Protein AF-A0A7X7G348-F1 (afdb_monomer)

Radius of gyration: 16.99 Å; Cα contacts (8 Å, |Δi|>4): 116; chains: 1; bounding box: 45×20×48 Å

Nearest PDB structures (foldseek):
  3lg7-assembly1_C  TM=4.540E-01  e=5.189E-01  synthetic construct
  5a7d-assembly2_Q  TM=3.122E-01  e=4.789E+00  Drosophila melanogaster
  6dg6-assembly5_E  TM=2.220E-01  e=2.361E+00  synthetic construct

Secondary structure (DSSP, 8-state):
---------GGGSS-TT--HHHHTTHHHHHHHHHHHHHHHHHHHHHHHHGGGS-HHHHHHHHHHHHHHHHTHHHHHHHHHHHHHHHHHSTTSHHHHHHHHIIIIIS-HHHHHSHHHHHHHHHHHHT-

pLDDT: mean 92.07, std 10.93, range [46.88, 98.62]

Solvent-accessible surface area (backbone atoms only — not comparable to full-atom values): 7019 Å² total; per-residue (Å²): 132,85,82,73,76,76,86,73,62,79,87,60,32,52,63,94,86,59,61,60,87,58,57,70,47,44,66,63,35,50,57,51,35,53,54,43,23,50,50,49,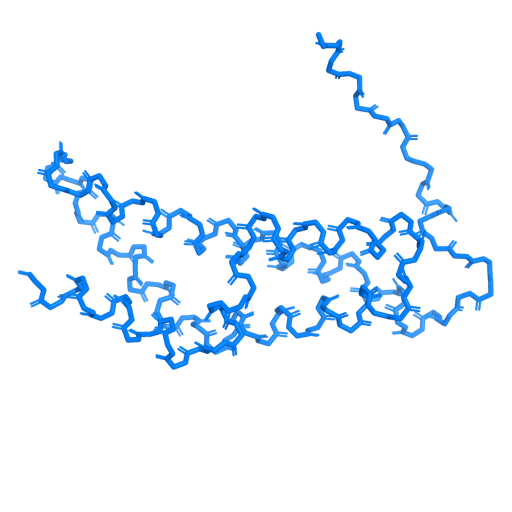46,51,33,61,56,43,60,77,49,42,89,79,46,54,75,74,51,42,55,53,46,53,51,45,37,50,53,45,44,77,37,24,67,60,42,22,52,40,48,53,54,34,47,52,50,16,69,75,32,60,84,27,61,49,13,41,53,41,44,47,46,35,62,79,59,29,46,38,77,47,37,63,38,31,68,59,39,38,51,55,49,46,55,62,76,74,108

Structure (mmCIF, N/CA/C/O backbone):
data_AF-A0A7X7G348-F1
#
_entry.id   AF-A0A7X7G348-F1
#
loop_
_atom_site.group_PDB
_atom_site.id
_atom_site.type_symbol
_atom_site.label_atom_id
_atom_site.label_alt_id
_atom_site.label_comp_id
_atom_site.label_asym_id
_atom_site.label_entity_id
_atom_site.label_seq_id
_atom_site.pdbx_PDB_ins_code
_atom_site.Cartn_x
_atom_site.Cartn_y
_atom_site.Cartn_z
_atom_site.occupancy
_atom_site.B_iso_or_equiv
_atom_site.auth_seq_id
_atom_site.auth_comp_id
_atom_site.auth_asym_id
_atom_site.auth_atom_id
_atom_site.pdbx_PDB_model_num
ATOM 1 N N . ASP A 1 1 ? 23.953 -10.702 12.959 1.00 46.88 1 ASP A N 1
ATOM 2 C CA . ASP A 1 1 ? 23.541 -10.106 11.682 1.00 46.88 1 ASP A CA 1
ATOM 3 C C . ASP A 1 1 ? 24.140 -8.709 11.624 1.00 46.88 1 ASP A C 1
ATOM 5 O O . ASP A 1 1 ? 23.869 -7.919 12.518 1.00 46.88 1 ASP A O 1
ATOM 9 N N . ASN A 1 2 ? 25.080 -8.448 10.715 1.00 51.00 2 ASN A N 1
ATOM 10 C CA . ASN A 1 2 ? 25.947 -7.259 10.793 1.00 51.00 2 ASN A CA 1
ATOM 11 C C . ASN A 1 2 ? 25.316 -5.989 10.203 1.00 51.00 2 ASN A C 1
ATOM 13 O O . ASN A 1 2 ? 26.051 -5.045 9.930 1.00 51.00 2 ASN A O 1
ATOM 17 N N . TRP A 1 3 ? 23.991 -5.962 9.987 1.00 50.06 3 TRP A N 1
ATOM 18 C CA . TRP A 1 3 ? 23.237 -4.805 9.472 1.00 50.06 3 TRP A CA 1
ATOM 19 C C . TRP A 1 3 ? 23.935 -4.071 8.313 1.00 50.06 3 TRP A C 1
ATOM 21 O O . TRP A 1 3 ? 23.797 -2.860 8.150 1.00 50.06 3 TRP A O 1
ATOM 31 N N . GLN A 1 4 ? 24.713 -4.792 7.498 1.00 50.59 4 GLN A N 1
ATOM 32 C CA . GLN A 1 4 ? 25.371 -4.201 6.347 1.00 50.59 4 GLN A CA 1
ATOM 33 C C . GLN A 1 4 ? 24.317 -4.046 5.266 1.00 50.59 4 GLN A C 1
ATOM 35 O O . GLN A 1 4 ? 23.966 -4.999 4.569 1.00 50.59 4 GLN A O 1
ATOM 40 N N . GLN A 1 5 ? 23.799 -2.828 5.150 1.00 56.78 5 GLN A N 1
ATOM 41 C CA . GLN A 1 5 ? 23.000 -2.426 4.009 1.00 56.78 5 GLN A CA 1
ATOM 42 C C . GLN A 1 5 ? 23.863 -2.657 2.762 1.00 56.78 5 GLN A C 1
ATOM 44 O O . GLN A 1 5 ? 24.895 -2.007 2.585 1.00 56.78 5 GLN A O 1
ATOM 49 N N . LYS A 1 6 ? 23.508 -3.654 1.941 1.00 59.66 6 LYS A N 1
ATOM 50 C CA . LYS A 1 6 ? 24.242 -3.946 0.705 1.00 59.66 6 LYS A CA 1
ATOM 51 C C . LYS A 1 6 ? 24.284 -2.666 -0.125 1.00 59.66 6 LYS A C 1
ATOM 53 O O . LYS A 1 6 ? 23.237 -2.089 -0.405 1.00 59.66 6 LYS A O 1
ATOM 58 N N . HIS A 1 7 ? 25.481 -2.221 -0.497 1.00 60.50 7 HIS A N 1
ATOM 59 C CA . HIS A 1 7 ? 25.635 -1.074 -1.380 1.00 60.50 7 HIS A CA 1
ATOM 60 C C . HIS A 1 7 ? 25.047 -1.441 -2.748 1.00 60.50 7 HIS A C 1
ATOM 62 O O . HIS A 1 7 ? 25.585 -2.300 -3.448 1.00 60.50 7 HIS A O 1
ATOM 68 N N . ILE A 1 8 ? 23.899 -0.853 -3.083 1.00 65.31 8 ILE A N 1
ATOM 69 C CA . ILE A 1 8 ? 23.250 -1.022 -4.383 1.00 65.31 8 ILE A CA 1
ATOM 70 C C . ILE A 1 8 ? 23.835 0.037 -5.309 1.00 65.31 8 ILE A C 1
ATOM 72 O O . ILE A 1 8 ? 23.750 1.223 -5.005 1.00 65.31 8 ILE A O 1
ATOM 76 N N . ASP A 1 9 ? 24.408 -0.394 -6.431 1.00 72.94 9 ASP A N 1
ATOM 77 C CA . ASP A 1 9 ? 24.761 0.495 -7.537 1.00 72.94 9 ASP A CA 1
ATOM 78 C C . ASP A 1 9 ? 23.464 0.950 -8.234 1.00 72.94 9 ASP A C 1
ATOM 80 O O . ASP A 1 9 ? 22.791 0.115 -8.855 1.00 72.94 9 ASP A O 1
ATOM 84 N N . PRO A 1 10 ? 23.077 2.239 -8.146 1.00 68.88 10 PRO A N 1
ATOM 85 C CA . PRO A 1 10 ? 21.824 2.717 -8.722 1.00 68.88 10 PRO A CA 1
ATOM 86 C C . PRO A 1 10 ? 21.752 2.544 -10.243 1.00 68.88 10 PRO A C 1
ATOM 88 O O . PRO A 1 10 ? 20.658 2.404 -10.788 1.00 68.88 10 PRO A O 1
ATOM 91 N N . ALA A 1 11 ? 22.899 2.496 -10.931 1.00 71.38 11 ALA A N 1
ATOM 92 C CA . ALA A 1 11 ? 22.961 2.296 -12.377 1.00 71.38 11 ALA A CA 1
ATOM 93 C C . ALA A 1 11 ? 22.657 0.847 -12.801 1.00 71.38 11 ALA A C 1
ATOM 95 O O . ALA A 1 11 ? 22.441 0.591 -13.982 1.00 71.38 11 ALA A O 1
ATOM 96 N N . LYS A 1 12 ? 22.621 -0.101 -11.853 1.00 81.56 12 LYS A N 1
ATOM 97 C CA . LYS A 1 12 ? 22.419 -1.542 -12.102 1.00 81.56 12 LYS A CA 1
ATOM 98 C C . LYS A 1 12 ? 21.122 -2.089 -11.504 1.00 81.56 12 LYS A C 1
ATOM 100 O O . LYS A 1 12 ? 20.968 -3.300 -11.345 1.00 81.56 12 LYS A O 1
ATOM 105 N N . ILE A 1 13 ? 20.177 -1.211 -11.160 1.00 87.88 13 ILE A N 1
ATOM 106 C CA . ILE A 1 13 ? 18.853 -1.603 -10.646 1.00 87.88 13 ILE A CA 1
ATOM 107 C C . ILE A 1 13 ? 18.031 -2.334 -11.721 1.00 87.88 13 ILE A C 1
ATOM 109 O O . ILE A 1 13 ? 17.196 -3.180 -11.390 1.00 87.88 13 ILE A O 1
ATOM 113 N N . PHE A 1 14 ? 18.302 -2.050 -12.995 1.00 89.81 14 PHE A N 1
ATOM 114 C CA . PHE A 1 14 ? 17.650 -2.619 -14.171 1.00 89.81 14 PHE A CA 1
ATOM 115 C C . PHE A 1 14 ? 18.692 -3.061 -15.213 1.00 89.81 14 PHE A C 1
ATOM 117 O O . PHE A 1 14 ? 19.832 -2.595 -15.161 1.00 89.81 14 PHE A O 1
ATOM 124 N N . PRO A 1 15 ? 18.340 -3.981 -16.132 1.00 89.56 15 PRO A N 1
ATOM 125 C CA . PRO A 1 15 ? 19.242 -4.413 -17.201 1.00 89.56 15 PRO A CA 1
ATOM 126 C C . PRO A 1 15 ? 19.527 -3.284 -18.208 1.00 89.56 15 PRO A C 1
ATOM 128 O O . PRO A 1 15 ? 18.733 -2.359 -18.359 1.00 89.56 15 PRO A O 1
ATOM 131 N N . GLU A 1 16 ? 20.645 -3.373 -18.937 1.00 88.50 16 GLU A N 1
ATOM 132 C CA . GLU A 1 16 ? 21.084 -2.326 -19.880 1.00 88.50 16 GLU A CA 1
ATOM 133 C C . GLU A 1 16 ? 20.087 -2.076 -21.026 1.00 88.50 16 GLU A C 1
ATOM 135 O O . GLU A 1 16 ? 19.949 -0.948 -21.491 1.00 88.50 16 GLU A O 1
ATOM 140 N N . ASN A 1 17 ? 19.352 -3.107 -21.452 1.00 88.25 17 ASN A N 1
ATOM 141 C CA . ASN A 1 17 ? 18.332 -3.039 -22.502 1.00 88.25 17 ASN A CA 1
ATOM 142 C C . ASN A 1 17 ? 16.921 -2.716 -21.971 1.00 88.25 17 ASN A C 1
ATOM 144 O O . ASN A 1 17 ? 15.929 -3.066 -22.612 1.00 88.25 17 ASN A O 1
ATOM 148 N N . GLN A 1 18 ? 16.827 -2.101 -20.791 1.00 89.50 18 GLN A N 1
ATOM 149 C CA . GLN A 1 18 ? 15.562 -1.679 -20.194 1.00 89.50 18 GLN A CA 1
ATOM 150 C C . GLN A 1 18 ? 14.748 -0.752 -21.110 1.00 89.50 18 GLN A C 1
ATOM 152 O O . GLN A 1 18 ? 15.270 0.141 -21.777 1.00 89.50 18 GLN A O 1
ATOM 157 N N . ASP A 1 19 ? 13.433 -0.911 -21.052 1.00 90.88 19 ASP A N 1
ATOM 158 C CA . ASP A 1 19 ? 12.474 0.091 -21.489 1.00 90.88 19 ASP A CA 1
ATOM 159 C C . ASP A 1 19 ? 12.417 1.241 -20.471 1.00 90.88 19 ASP A C 1
ATOM 161 O O . ASP A 1 19 ? 11.835 1.125 -19.386 1.00 90.88 19 ASP A O 1
ATOM 165 N N . ILE A 1 20 ? 13.010 2.371 -20.859 1.00 89.38 20 ILE A N 1
ATOM 166 C CA . ILE A 1 20 ? 13.081 3.605 -20.070 1.00 89.38 20 ILE A CA 1
ATOM 167 C C . ILE A 1 20 ? 11.693 4.171 -19.747 1.00 89.38 20 ILE A C 1
ATOM 169 O O . ILE A 1 20 ? 11.532 4.823 -18.715 1.00 89.38 20 ILE A O 1
ATOM 173 N N . SER A 1 21 ? 10.676 3.908 -20.576 1.00 88.31 21 SER A N 1
ATOM 174 C CA . SER A 1 21 ? 9.307 4.351 -20.290 1.00 88.31 21 SER A CA 1
ATOM 175 C C . SER A 1 21 ? 8.718 3.665 -19.052 1.00 88.31 21 SER A C 1
ATOM 177 O O . SER A 1 21 ? 7.870 4.246 -18.378 1.00 88.31 21 SER A O 1
ATOM 179 N N . VAL A 1 22 ? 9.218 2.472 -18.710 1.00 87.25 22 VAL A N 1
ATOM 180 C CA . VAL A 1 22 ? 8.841 1.731 -17.501 1.00 87.25 22 VAL A CA 1
ATOM 181 C C . VAL A 1 22 ? 9.786 2.054 -16.347 1.00 87.25 22 VAL A C 1
ATOM 183 O O . VAL A 1 22 ? 9.339 2.269 -15.223 1.00 87.25 22 VAL A O 1
ATOM 186 N N . THR A 1 23 ? 11.098 2.104 -16.583 1.00 88.62 23 THR A N 1
ATOM 187 C CA . THR A 1 23 ? 12.068 2.214 -15.481 1.00 88.62 23 THR A CA 1
ATOM 188 C C . THR A 1 23 ? 12.254 3.631 -14.949 1.00 88.62 23 THR A C 1
ATOM 190 O O . THR A 1 23 ? 12.554 3.781 -13.765 1.00 88.62 23 THR A O 1
ATOM 193 N N . ASN A 1 24 ? 11.960 4.678 -15.731 1.00 88.94 24 ASN A N 1
ATOM 194 C CA . ASN A 1 24 ? 11.837 6.040 -15.187 1.00 88.94 24 ASN A CA 1
ATOM 195 C C . ASN A 1 24 ? 10.703 6.161 -14.156 1.00 88.94 24 ASN A C 1
ATOM 197 O O . ASN A 1 24 ? 10.747 7.030 -13.284 1.00 88.94 24 ASN A O 1
ATOM 201 N N . ASP A 1 25 ? 9.703 5.283 -14.237 1.00 89.88 25 ASP A N 1
ATOM 202 C CA . ASP A 1 25 ? 8.566 5.258 -13.322 1.00 89.88 25 ASP A CA 1
ATOM 203 C C . ASP A 1 25 ? 8.887 4.591 -11.975 1.00 89.88 25 ASP A C 1
ATOM 205 O O . ASP A 1 25 ? 8.110 4.688 -11.025 1.00 89.88 25 ASP A O 1
ATOM 209 N N . PHE A 1 26 ? 10.053 3.945 -11.865 1.00 91.44 26 PHE A N 1
ATOM 210 C CA . PHE A 1 26 ? 10.451 3.176 -10.690 1.00 91.44 26 PHE A CA 1
ATOM 211 C C . PHE A 1 26 ? 10.515 4.021 -9.418 1.00 91.44 26 PHE A C 1
ATOM 213 O O . PHE A 1 26 ? 9.820 3.714 -8.453 1.00 91.44 26 PHE A O 1
ATOM 220 N N . SER A 1 27 ? 11.321 5.086 -9.394 1.00 90.56 27 SER A N 1
ATOM 221 C CA . SER A 1 27 ? 11.532 5.869 -8.168 1.00 90.56 27 SER A CA 1
ATOM 222 C C . SER A 1 27 ? 10.237 6.502 -7.636 1.00 90.56 27 SER A C 1
ATOM 224 O O . SER A 1 27 ? 9.961 6.346 -6.444 1.00 90.56 27 SER A O 1
ATOM 226 N N . PRO A 1 28 ? 9.396 7.152 -8.471 1.00 93.38 28 PRO A N 1
ATOM 227 C CA . PRO A 1 28 ? 8.090 7.635 -8.026 1.00 93.38 28 PRO A CA 1
ATOM 228 C C . PRO A 1 28 ? 7.183 6.511 -7.512 1.00 93.38 28 PRO A C 1
ATOM 230 O O . PRO A 1 28 ? 6.577 6.655 -6.449 1.00 93.38 28 PRO A O 1
ATOM 233 N N . ALA A 1 29 ? 7.127 5.374 -8.216 1.00 94.56 29 ALA A N 1
ATOM 234 C CA . ALA A 1 29 ? 6.308 4.240 -7.805 1.00 94.56 29 ALA A CA 1
ATOM 235 C C . ALA A 1 29 ? 6.766 3.649 -6.461 1.00 94.56 29 ALA A C 1
ATOM 237 O O . ALA A 1 29 ? 5.918 3.332 -5.633 1.00 94.56 29 ALA A O 1
ATOM 238 N N . VAL A 1 30 ? 8.078 3.553 -6.197 1.00 92.81 30 VAL A N 1
ATOM 239 C CA . VAL A 1 30 ? 8.603 3.067 -4.906 1.00 92.81 30 VAL A CA 1
ATOM 240 C C . VAL A 1 30 ? 8.208 4.010 -3.773 1.00 92.81 30 VAL A C 1
ATOM 242 O O . VAL A 1 30 ? 7.793 3.547 -2.712 1.00 92.81 30 VAL A O 1
ATOM 245 N N . ILE A 1 31 ? 8.329 5.325 -3.974 1.00 94.50 31 ILE A N 1
ATOM 246 C CA . ILE A 1 31 ? 7.994 6.326 -2.949 1.00 94.50 31 ILE A CA 1
ATOM 247 C C . ILE A 1 31 ? 6.510 6.232 -2.576 1.00 94.50 31 ILE A C 1
ATOM 249 O O . ILE A 1 31 ? 6.165 6.171 -1.392 1.00 94.50 31 ILE A O 1
ATOM 253 N N . GLU A 1 32 ? 5.635 6.191 -3.582 1.00 97.19 32 GLU A N 1
ATOM 254 C CA . GLU A 1 32 ? 4.193 6.066 -3.371 1.00 97.19 32 GLU A CA 1
ATOM 255 C C . GLU A 1 32 ? 3.827 4.721 -2.736 1.00 97.19 32 GLU A C 1
ATOM 257 O O . GLU A 1 32 ? 3.047 4.693 -1.779 1.00 97.19 32 GLU A O 1
ATOM 262 N N . LEU A 1 33 ? 4.417 3.622 -3.219 1.00 97.56 33 LEU A N 1
ATOM 263 C CA . LEU A 1 33 ? 4.181 2.283 -2.686 1.00 97.56 33 LEU A CA 1
ATOM 264 C C . LEU A 1 33 ? 4.597 2.191 -1.222 1.00 97.56 33 LEU A C 1
ATOM 266 O O . LEU A 1 33 ? 3.819 1.706 -0.408 1.00 97.56 33 LEU A O 1
ATOM 270 N N . ASN A 1 34 ? 5.784 2.683 -0.869 1.00 95.94 34 ASN A N 1
ATOM 271 C CA . ASN A 1 34 ? 6.278 2.636 0.503 1.00 95.94 34 ASN A CA 1
ATOM 272 C C . ASN A 1 34 ? 5.333 3.382 1.459 1.00 95.94 34 ASN A C 1
ATOM 274 O O . ASN A 1 34 ? 4.992 2.880 2.531 1.00 95.94 34 ASN A O 1
ATOM 278 N N . SER A 1 35 ? 4.849 4.559 1.048 1.00 95.94 35 SER A N 1
ATOM 279 C CA . SER A 1 35 ? 3.865 5.319 1.823 1.00 95.94 35 SER A CA 1
ATOM 280 C C . SER A 1 35 ? 2.544 4.556 1.984 1.00 95.94 35 SER A C 1
ATOM 282 O O . SER A 1 35 ? 2.028 4.441 3.098 1.00 95.94 35 SER A O 1
ATOM 284 N N . ALA A 1 36 ? 2.010 3.998 0.893 1.00 97.69 36 ALA A N 1
ATOM 285 C CA . ALA A 1 36 ? 0.758 3.246 0.908 1.00 97.69 36 ALA A CA 1
ATOM 286 C C . ALA A 1 36 ? 0.862 1.975 1.769 1.00 97.69 36 ALA A C 1
ATOM 288 O O . ALA A 1 36 ? 0.059 1.795 2.686 1.00 97.69 36 ALA A O 1
ATOM 289 N N . ALA A 1 37 ? 1.889 1.151 1.545 1.00 97.25 37 ALA A N 1
ATOM 290 C CA . ALA A 1 37 ? 2.145 -0.079 2.289 1.00 97.25 37 ALA A CA 1
ATOM 291 C C . ALA A 1 37 ? 2.340 0.175 3.782 1.00 97.25 37 ALA A C 1
ATOM 293 O O . ALA A 1 37 ? 1.730 -0.503 4.609 1.00 97.25 37 ALA A O 1
ATOM 294 N N . THR A 1 38 ? 3.108 1.208 4.134 1.00 96.06 38 THR A N 1
ATOM 295 C CA . THR A 1 38 ? 3.300 1.602 5.532 1.00 96.06 38 THR A CA 1
ATOM 296 C C . THR A 1 38 ? 1.978 1.992 6.189 1.00 96.06 38 THR A C 1
ATOM 298 O O . THR A 1 38 ? 1.689 1.538 7.294 1.00 96.06 38 THR A O 1
ATOM 301 N N . ASN A 1 39 ? 1.148 2.804 5.527 1.00 96.94 39 ASN A N 1
ATOM 302 C CA . ASN A 1 39 ? -0.127 3.245 6.097 1.00 96.94 39 ASN A CA 1
ATOM 303 C C . ASN A 1 39 ? -1.123 2.092 6.253 1.00 96.94 39 ASN A C 1
ATOM 305 O O . ASN A 1 39 ? -1.752 1.980 7.306 1.00 96.94 39 ASN A O 1
ATOM 309 N N . VAL A 1 40 ? -1.230 1.218 5.246 1.00 97.62 40 VAL A N 1
ATOM 310 C CA . VAL A 1 40 ? -2.074 0.017 5.309 1.00 97.62 40 VAL A CA 1
ATOM 311 C C . VAL A 1 40 ? -1.634 -0.873 6.466 1.00 97.62 40 VAL A C 1
ATOM 313 O O . VAL A 1 40 ? -2.444 -1.181 7.341 1.00 97.62 40 VAL A O 1
ATOM 316 N N . ARG A 1 41 ? -0.344 -1.227 6.525 1.00 96.38 41 ARG A N 1
ATOM 317 C CA . ARG A 1 41 ? 0.209 -2.067 7.592 1.00 96.38 41 ARG A CA 1
ATOM 318 C C . ARG A 1 41 ? -0.050 -1.457 8.965 1.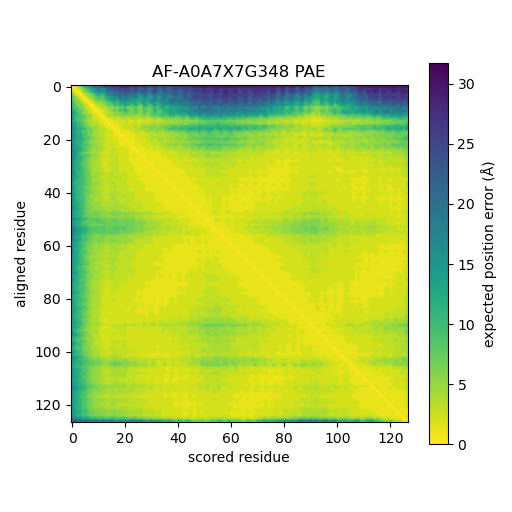00 96.38 41 ARG A C 1
ATOM 320 O O . ARG A 1 41 ? -0.583 -2.125 9.847 1.00 96.38 41 ARG A O 1
ATOM 327 N N . LYS A 1 42 ? 0.251 -0.166 9.121 1.00 96.38 42 LYS A N 1
ATOM 328 C CA . LYS A 1 42 ? 0.048 0.569 10.371 1.00 96.38 42 LYS A CA 1
ATOM 329 C C . LYS A 1 42 ? -1.416 0.555 10.807 1.00 96.38 42 LYS A C 1
ATOM 331 O O . LYS A 1 42 ? -1.673 0.356 11.991 1.00 96.38 42 LYS A O 1
ATOM 336 N N . ALA A 1 43 ? -2.369 0.749 9.895 1.00 97.81 43 ALA A N 1
ATOM 337 C CA . ALA A 1 43 ? -3.794 0.698 10.220 1.00 97.81 43 ALA A CA 1
ATOM 338 C C . ALA A 1 43 ? -4.220 -0.703 10.679 1.00 97.81 43 ALA A C 1
ATOM 340 O O . ALA A 1 43 ? -4.816 -0.836 11.746 1.00 97.81 43 ALA A O 1
ATOM 341 N N . LEU A 1 44 ? -3.859 -1.742 9.920 1.00 97.12 44 LEU A N 1
ATOM 342 C CA . LEU A 1 44 ? -4.214 -3.128 10.238 1.00 97.12 44 LEU A CA 1
ATOM 343 C C . LEU A 1 44 ? -3.610 -3.590 11.569 1.00 97.12 44 LEU A C 1
ATOM 345 O O . LEU A 1 44 ? -4.289 -4.241 12.362 1.00 97.12 44 LEU A O 1
ATOM 349 N N . ASP A 1 45 ? -2.359 -3.232 11.852 1.00 96.88 45 ASP A N 1
ATOM 350 C CA . ASP A 1 45 ? -1.719 -3.595 13.117 1.00 96.88 45 ASP A CA 1
ATOM 351 C C . ASP A 1 45 ? -2.262 -2.782 14.297 1.00 96.88 45 ASP A C 1
ATOM 353 O O . ASP A 1 45 ? -2.445 -3.327 15.385 1.00 96.88 45 ASP A O 1
ATOM 357 N N . SER A 1 46 ? -2.610 -1.511 14.079 1.00 97.50 46 SER A N 1
ATOM 358 C CA . SER A 1 46 ? -3.229 -0.675 15.114 1.00 97.50 46 SER A CA 1
ATOM 359 C C . SER A 1 46 ? -4.599 -1.200 15.547 1.00 97.50 46 SER A C 1
ATOM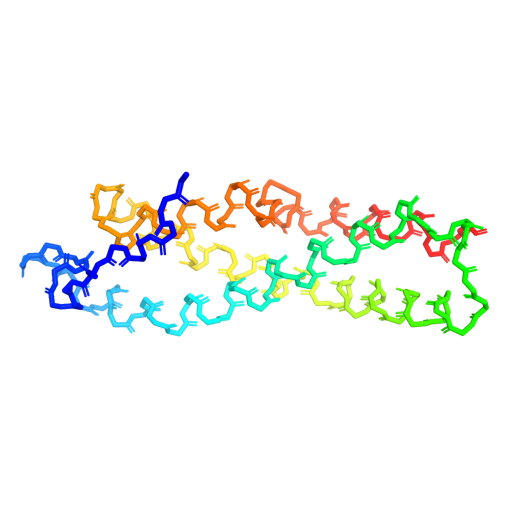 361 O O . SER A 1 46 ? -4.924 -1.153 16.732 1.00 97.50 46 SER A O 1
ATOM 363 N N . ILE A 1 47 ? -5.390 -1.745 14.614 1.00 97.69 47 ILE A N 1
ATOM 364 C CA . ILE A 1 47 ? -6.681 -2.381 14.922 1.00 97.69 47 ILE A CA 1
ATOM 365 C C . ILE A 1 47 ? -6.497 -3.528 15.928 1.00 97.69 47 ILE A C 1
ATOM 367 O O . ILE A 1 47 ? -7.264 -3.634 16.885 1.00 97.69 47 ILE A O 1
ATOM 371 N N . LYS A 1 48 ? -5.451 -4.353 15.771 1.00 97.06 48 LYS A N 1
ATOM 372 C CA . LYS A 1 48 ? -5.191 -5.518 16.643 1.00 97.06 48 LYS A CA 1
ATOM 373 C C . LYS A 1 48 ? -4.941 -5.132 18.101 1.00 97.06 48 LYS A C 1
ATOM 375 O O . LYS A 1 48 ? -5.260 -5.906 18.999 1.00 97.06 48 LYS A O 1
ATOM 380 N N . VAL A 1 49 ? -4.368 -3.954 18.339 1.00 96.56 49 VAL A N 1
ATOM 381 C CA . VAL A 1 49 ? -4.021 -3.463 19.684 1.00 96.56 49 VAL A CA 1
ATOM 382 C C . VAL A 1 49 ? -5.017 -2.435 20.223 1.00 96.56 49 VAL A C 1
ATOM 384 O O . VAL A 1 49 ? -4.846 -1.927 21.329 1.00 96.56 49 VAL A O 1
ATOM 387 N N . PHE A 1 50 ? -6.082 -2.134 19.476 1.00 97.88 50 PHE A N 1
ATOM 388 C CA . PHE A 1 50 ? -7.020 -1.064 19.811 1.00 97.88 50 PHE A CA 1
ATOM 389 C C . PHE A 1 50 ? -7.666 -1.230 21.194 1.00 97.88 50 PHE A C 1
ATOM 391 O O . PHE A 1 50 ? -7.847 -0.249 21.913 1.00 97.88 50 PHE A O 1
ATOM 398 N N . SER A 1 51 ? -7.990 -2.460 21.604 1.00 96.88 51 SER A N 1
ATOM 399 C CA . SER A 1 51 ? -8.675 -2.732 22.877 1.00 96.88 51 SER A CA 1
ATOM 400 C C . SER A 1 51 ? -7.870 -2.297 24.107 1.00 96.88 51 SER A C 1
ATOM 402 O O . SER A 1 51 ? -8.465 -1.863 25.095 1.00 96.88 51 SER A O 1
ATOM 404 N N . VAL A 1 52 ? -6.537 -2.345 24.021 1.00 97.50 52 VAL A N 1
ATOM 405 C CA . VAL A 1 52 ? -5.603 -1.997 25.105 1.00 97.50 52 VAL A CA 1
ATOM 406 C C . VAL A 1 52 ? -4.993 -0.599 24.959 1.00 97.50 52 VAL A C 1
ATOM 408 O O . VAL A 1 52 ? -4.214 -0.182 25.812 1.00 97.50 52 VAL A O 1
ATOM 411 N N . ALA A 1 53 ? -5.334 0.132 23.895 1.00 96.94 53 ALA A N 1
ATOM 412 C CA . ALA A 1 53 ? -4.821 1.474 23.652 1.00 96.94 53 ALA A CA 1
ATOM 413 C C . ALA A 1 53 ? -5.404 2.512 24.629 1.00 96.94 53 ALA A C 1
ATOM 415 O O . ALA A 1 53 ? -6.550 2.400 25.087 1.00 96.94 53 ALA A O 1
ATOM 416 N N . LEU A 1 54 ? -4.622 3.561 24.897 1.00 97.50 54 LEU A N 1
ATOM 417 C CA . LEU A 1 54 ? -5.074 4.735 25.641 1.00 97.50 54 LEU A CA 1
ATOM 418 C C . LEU A 1 54 ? -6.170 5.487 24.859 1.00 97.50 54 LEU A C 1
ATOM 420 O O . LEU A 1 54 ? -6.201 5.408 23.627 1.00 97.50 54 LEU A O 1
ATOM 424 N N . PRO A 1 55 ? -7.078 6.221 25.531 1.00 96.19 55 PRO A N 1
ATOM 425 C CA . PRO A 1 55 ? -8.172 6.931 24.865 1.00 96.19 55 PRO A CA 1
ATOM 426 C C . PRO A 1 55 ? -7.733 7.859 23.718 1.00 96.19 55 PRO A C 1
ATOM 428 O O . PRO A 1 55 ? -8.353 7.862 22.656 1.00 96.19 55 PRO A O 1
ATOM 431 N N . GLU A 1 56 ? -6.651 8.612 23.893 1.00 94.25 56 GLU A N 1
ATOM 432 C CA . GLU A 1 56 ? -6.098 9.523 22.887 1.00 94.25 56 GLU A CA 1
ATOM 433 C C . GLU A 1 56 ? -5.550 8.788 21.657 1.00 94.25 56 GLU A C 1
ATOM 435 O O . GLU A 1 56 ? -5.707 9.250 20.523 1.00 94.25 56 GLU A O 1
ATOM 440 N N . ASP A 1 57 ? -4.961 7.612 21.861 1.00 97.00 57 ASP A N 1
ATOM 441 C CA . ASP A 1 57 ? -4.443 6.795 20.772 1.00 97.00 57 ASP A CA 1
ATOM 442 C C . ASP A 1 57 ? -5.577 6.084 20.040 1.00 97.00 57 ASP A C 1
ATOM 444 O O . ASP A 1 57 ? -5.522 5.965 18.820 1.00 97.00 57 ASP A O 1
ATOM 448 N N . LYS A 1 58 ? -6.662 5.711 20.729 1.00 97.81 58 LYS A N 1
ATOM 449 C CA . LYS A 1 58 ? -7.867 5.177 20.077 1.00 97.81 58 LYS A CA 1
ATOM 450 C C . LYS A 1 58 ? -8.420 6.140 19.027 1.00 97.81 58 LYS A C 1
ATOM 452 O O . LYS A 1 58 ? -8.725 5.708 17.917 1.00 97.81 58 LYS A O 1
ATOM 457 N N . VAL A 1 59 ? -8.488 7.439 19.331 1.00 97.12 59 VAL A N 1
ATOM 458 C CA . VAL A 1 59 ? -8.920 8.458 18.355 1.00 97.12 59 VAL A CA 1
ATOM 459 C C . VAL A 1 59 ? -7.986 8.476 17.143 1.00 97.12 59 VAL A C 1
ATOM 461 O O . VAL A 1 59 ? -8.446 8.379 16.007 1.00 97.12 59 VAL A O 1
ATOM 464 N N . ARG A 1 60 ? -6.667 8.495 17.371 1.00 97.62 60 ARG A N 1
ATOM 465 C CA . ARG A 1 60 ? -5.663 8.483 16.291 1.00 97.62 60 ARG A CA 1
ATOM 466 C C . ARG A 1 60 ? -5.727 7.222 15.431 1.00 97.62 60 ARG A C 1
ATOM 468 O O . ARG A 1 60 ? -5.526 7.301 14.221 1.00 97.62 60 ARG A O 1
ATOM 475 N N . ILE A 1 61 ? -5.995 6.066 16.038 1.00 98.25 61 ILE A N 1
ATOM 476 C CA . ILE A 1 61 ? -6.161 4.796 15.325 1.00 98.25 61 ILE A CA 1
ATOM 477 C C . ILE A 1 61 ? -7.404 4.858 14.439 1.00 98.25 61 ILE A C 1
ATOM 479 O O . ILE A 1 61 ? -7.321 4.514 13.263 1.00 98.25 61 ILE A O 1
ATOM 483 N N . ILE A 1 62 ? -8.533 5.348 14.959 1.00 98.25 62 ILE A N 1
ATOM 484 C CA . ILE A 1 62 ? -9.763 5.526 14.176 1.00 98.25 62 ILE A CA 1
ATOM 485 C C . ILE A 1 62 ? -9.517 6.459 12.982 1.00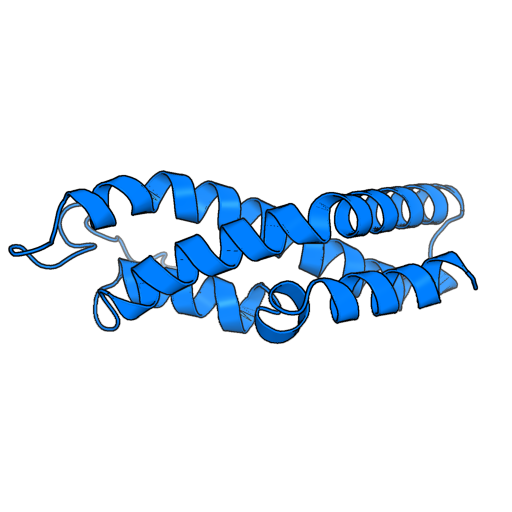 98.25 62 ILE A C 1
ATOM 487 O O . ILE A 1 62 ? -9.927 6.137 11.866 1.00 98.25 62 ILE A O 1
ATOM 491 N N . ASP A 1 63 ? -8.826 7.581 13.185 1.00 98.31 63 ASP A N 1
ATOM 492 C CA . ASP A 1 63 ? -8.520 8.535 12.112 1.00 98.31 63 ASP A CA 1
ATOM 493 C C . ASP A 1 63 ? -7.591 7.934 11.051 1.00 98.31 63 ASP A C 1
ATOM 495 O O . ASP A 1 63 ? -7.823 8.100 9.850 1.00 98.31 63 ASP A O 1
ATOM 499 N N . LEU A 1 64 ? -6.578 7.170 11.473 1.00 98.44 64 LEU A N 1
ATOM 500 C CA . LEU A 1 64 ? -5.712 6.427 10.562 1.00 98.44 64 LEU A CA 1
ATOM 501 C C . LEU A 1 64 ? -6.515 5.413 9.736 1.00 98.44 64 LEU A C 1
ATOM 503 O O . LEU A 1 64 ? -6.372 5.372 8.515 1.00 98.44 64 LEU A O 1
ATOM 507 N N . VAL A 1 65 ? -7.376 4.620 10.377 1.00 98.62 65 VAL A N 1
ATOM 508 C CA . VAL A 1 65 ? -8.200 3.612 9.693 1.00 98.62 65 VAL A CA 1
ATOM 509 C C . VAL A 1 65 ? -9.151 4.266 8.688 1.00 98.62 65 VAL A C 1
ATOM 511 O O . VAL A 1 65 ? -9.258 3.788 7.557 1.00 98.62 65 VAL A O 1
ATOM 514 N N . LYS A 1 66 ? -9.792 5.387 9.047 1.00 98.62 66 LYS A N 1
ATOM 515 C CA . LYS A 1 66 ? -10.629 6.169 8.120 1.00 98.62 66 LYS A CA 1
ATOM 516 C C . LYS A 1 66 ? -9.826 6.669 6.922 1.00 98.62 66 LYS A C 1
ATOM 518 O O . LYS A 1 66 ? -10.256 6.482 5.790 1.00 98.62 66 LYS A O 1
ATOM 523 N N . SER A 1 67 ? -8.643 7.234 7.159 1.00 98.56 67 SER A N 1
ATOM 524 C CA . SER A 1 67 ? -7.762 7.728 6.095 1.00 98.56 67 SER A CA 1
ATOM 525 C C . SER A 1 67 ? -7.358 6.623 5.110 1.00 98.56 67 SER A C 1
ATOM 527 O O . SER A 1 67 ? -7.413 6.822 3.893 1.00 98.56 67 SER A O 1
ATOM 529 N N . VAL A 1 68 ? -7.019 5.429 5.616 1.00 98.50 68 VAL A N 1
ATOM 530 C CA . VAL A 1 68 ? -6.694 4.269 4.769 1.00 98.50 68 VAL A CA 1
ATOM 531 C C . VAL A 1 68 ? -7.918 3.787 3.994 1.00 98.50 68 VAL A C 1
ATOM 533 O O . VAL A 1 68 ? -7.806 3.547 2.793 1.00 98.50 68 VAL A O 1
ATOM 536 N N . ARG A 1 69 ? -9.089 3.698 4.636 1.00 98.56 69 ARG A N 1
ATOM 537 C CA . ARG A 1 69 ? -10.351 3.332 3.973 1.00 98.56 69 ARG A CA 1
ATOM 538 C C . ARG A 1 69 ? -10.668 4.289 2.826 1.00 98.56 69 ARG A C 1
ATOM 540 O O . ARG A 1 69 ? -10.946 3.841 1.718 1.00 98.56 69 ARG A O 1
ATOM 547 N N . ASP A 1 70 ? -10.590 5.590 3.079 1.00 98.44 70 ASP A N 1
ATOM 548 C CA . ASP A 1 70 ? -10.918 6.624 2.092 1.00 98.44 70 ASP A CA 1
ATOM 549 C C . ASP A 1 70 ? -9.885 6.669 0.952 1.00 98.44 70 ASP A C 1
ATOM 551 O O . ASP A 1 70 ? -10.203 7.050 -0.174 1.00 98.44 70 ASP A O 1
ATOM 555 N N . SER A 1 71 ? -8.660 6.203 1.213 1.00 98.50 71 SER A N 1
ATOM 556 C CA . SER A 1 71 ? -7.583 6.087 0.225 1.00 98.50 71 SER A CA 1
ATOM 557 C C . SER A 1 71 ? -7.522 4.728 -0.485 1.00 98.50 71 SER A C 1
ATOM 559 O O . SER A 1 71 ? -6.656 4.549 -1.341 1.00 98.50 71 SER A O 1
ATOM 561 N N . ALA A 1 72 ? -8.410 3.772 -0.182 1.00 98.00 72 ALA A N 1
ATOM 562 C CA . ALA A 1 72 ? -8.278 2.379 -0.624 1.00 98.00 72 ALA A CA 1
ATOM 563 C C . ALA A 1 72 ? -8.145 2.229 -2.150 1.00 98.00 72 ALA A C 1
ATOM 565 O O . ALA A 1 72 ? -7.234 1.557 -2.630 1.00 98.00 72 ALA A O 1
ATOM 566 N N . ALA A 1 73 ? -8.992 2.916 -2.926 1.00 98.19 73 ALA A N 1
ATOM 567 C CA . ALA A 1 73 ? -8.925 2.880 -4.390 1.00 98.19 73 ALA A CA 1
ATOM 568 C C . ALA A 1 73 ? -7.612 3.477 -4.933 1.00 98.19 73 ALA A C 1
ATOM 570 O O . ALA A 1 73 ? -7.022 2.951 -5.876 1.00 98.19 73 ALA A O 1
ATOM 571 N N . LYS A 1 74 ? -7.118 4.555 -4.308 1.00 98.25 74 LYS A N 1
ATOM 572 C CA . LYS A 1 74 ? -5.826 5.160 -4.655 1.00 98.25 74 LYS A CA 1
ATOM 573 C C . LYS A 1 74 ? -4.677 4.197 -4.354 1.00 98.25 74 LYS A C 1
ATOM 575 O O . LYS A 1 74 ? -3.783 4.052 -5.181 1.00 98.25 74 LYS A O 1
ATOM 580 N N . TYR A 1 75 ? -4.693 3.531 -3.201 1.00 98.38 75 TYR A N 1
ATOM 581 C CA . TYR A 1 75 ? -3.664 2.554 -2.845 1.00 98.38 75 TYR A CA 1
ATOM 582 C C . TYR A 1 75 ? -3.674 1.345 -3.781 1.00 98.38 75 TYR A C 1
ATOM 584 O O . TYR A 1 75 ? -2.608 0.956 -4.246 1.00 98.38 75 TYR A O 1
ATOM 592 N N . ALA A 1 76 ? -4.844 0.831 -4.170 1.00 98.44 76 ALA A N 1
ATOM 593 C CA . ALA A 1 76 ? -4.936 -0.218 -5.186 1.00 98.44 76 ALA A CA 1
ATOM 594 C C . ALA A 1 76 ? -4.278 0.202 -6.516 1.00 98.44 76 ALA A C 1
ATOM 596 O O . ALA A 1 76 ? -3.534 -0.572 -7.115 1.00 98.44 76 ALA A O 1
ATOM 597 N N . ALA A 1 77 ? -4.472 1.452 -6.956 1.00 98.19 77 ALA A N 1
ATOM 598 C CA . ALA A 1 77 ? -3.823 1.968 -8.163 1.00 98.19 77 ALA A CA 1
ATOM 599 C C . ALA A 1 77 ? -2.290 2.064 -8.026 1.00 98.19 77 ALA A C 1
ATOM 601 O O . ALA A 1 77 ? -1.566 1.708 -8.960 1.00 98.19 77 ALA A O 1
ATOM 602 N N . VAL A 1 78 ? -1.789 2.494 -6.862 1.00 98.12 78 VAL A N 1
ATOM 603 C CA . VAL A 1 78 ? -0.346 2.523 -6.554 1.00 98.12 78 VAL A CA 1
ATOM 604 C C . VAL A 1 78 ? 0.249 1.112 -6.599 1.00 98.12 78 VAL A C 1
ATOM 606 O O . VAL A 1 78 ? 1.291 0.900 -7.221 1.00 98.12 78 VAL A O 1
ATOM 609 N N . TYR A 1 79 ? -0.433 0.134 -6.002 1.00 98.31 79 TYR A N 1
ATOM 610 C CA . TYR A 1 79 ? 0.009 -1.261 -5.990 1.00 98.31 79 TYR A CA 1
ATOM 611 C C . TYR A 1 79 ? 0.018 -1.850 -7.398 1.00 98.31 79 TYR A C 1
ATOM 613 O O . TYR A 1 79 ? 1.006 -2.458 -7.801 1.00 98.31 79 TYR A O 1
ATOM 621 N N . ALA A 1 80 ? -1.023 -1.590 -8.191 1.00 97.75 80 ALA A N 1
ATOM 622 C CA . ALA A 1 80 ? -1.093 -2.029 -9.580 1.00 97.75 80 ALA A CA 1
ATOM 623 C C . ALA A 1 80 ? 0.054 -1.457 -10.431 1.00 97.75 80 ALA A C 1
ATOM 625 O O . ALA A 1 80 ? 0.628 -2.166 -11.259 1.00 97.75 80 ALA A O 1
ATOM 626 N N . ARG A 1 81 ? 0.413 -0.182 -10.231 1.00 96.25 81 ARG A N 1
ATOM 627 C CA . ARG A 1 81 ? 1.555 0.462 -10.901 1.00 96.25 81 ARG A CA 1
ATOM 628 C C . ARG A 1 81 ? 2.876 -0.209 -10.523 1.00 96.25 81 ARG A C 1
ATOM 630 O O . ARG A 1 81 ? 3.633 -0.589 -11.412 1.00 96.25 81 ARG A O 1
ATOM 637 N N . ALA A 1 82 ? 3.124 -0.422 -9.233 1.00 96.75 82 ALA A N 1
ATOM 638 C CA . ALA A 1 82 ? 4.328 -1.106 -8.767 1.00 96.75 82 ALA A CA 1
ATOM 639 C C . ALA A 1 82 ? 4.411 -2.561 -9.257 1.00 96.75 82 ALA A C 1
ATOM 641 O O . ALA A 1 82 ? 5.476 -3.007 -9.687 1.00 96.75 82 ALA A O 1
ATOM 642 N N . ARG A 1 83 ? 3.281 -3.280 -9.262 1.00 97.19 83 ARG A N 1
ATOM 643 C CA . ARG A 1 83 ? 3.172 -4.651 -9.772 1.00 97.19 83 ARG A CA 1
ATOM 644 C C . ARG A 1 83 ? 3.578 -4.736 -11.242 1.00 97.19 83 ARG A C 1
ATOM 646 O O . ARG A 1 83 ? 4.378 -5.595 -11.589 1.00 97.19 83 ARG A O 1
ATOM 653 N N . LYS A 1 84 ? 3.142 -3.794 -12.087 1.00 95.88 84 LYS A N 1
ATOM 654 C CA . LYS A 1 84 ? 3.574 -3.737 -13.498 1.00 95.88 84 LYS A CA 1
ATOM 655 C C . LYS A 1 84 ? 5.095 -3.648 -13.644 1.00 95.88 84 LYS A C 1
ATOM 657 O O . LYS A 1 84 ? 5.659 -4.339 -14.485 1.00 95.88 84 LYS A O 1
ATOM 662 N N . ILE A 1 85 ? 5.760 -2.830 -12.827 1.00 94.50 85 ILE A N 1
ATOM 663 C CA . ILE A 1 85 ? 7.225 -2.691 -12.862 1.00 94.50 85 ILE A CA 1
ATOM 664 C C . ILE A 1 85 ? 7.899 -3.983 -12.374 1.00 94.50 85 ILE A C 1
ATOM 666 O O . ILE A 1 85 ? 8.859 -4.448 -12.990 1.00 94.50 85 ILE A O 1
ATOM 670 N N . ALA A 1 86 ? 7.378 -4.583 -11.299 1.00 96.06 86 ALA A N 1
ATOM 671 C CA . ALA A 1 86 ? 7.875 -5.846 -10.755 1.00 96.06 86 ALA A CA 1
ATOM 672 C C . ALA A 1 86 ? 7.751 -7.012 -11.748 1.00 96.06 86 ALA A C 1
ATOM 674 O O . ALA A 1 86 ? 8.648 -7.850 -11.821 1.00 96.06 86 ALA A O 1
ATOM 675 N N . ASP A 1 87 ? 6.659 -7.054 -12.509 1.00 96.19 87 ASP A N 1
ATOM 676 C CA . ASP A 1 87 ? 6.390 -8.099 -13.497 1.00 96.19 87 ASP A CA 1
ATOM 677 C C . ASP A 1 87 ? 7.170 -7.874 -14.801 1.00 96.19 87 ASP A C 1
ATOM 679 O O . ASP A 1 87 ? 7.551 -8.842 -15.455 1.00 96.19 87 ASP A O 1
ATOM 683 N N . ALA A 1 88 ? 7.455 -6.618 -15.167 1.00 95.81 88 ALA A N 1
ATOM 684 C CA . ALA A 1 88 ? 8.285 -6.288 -16.328 1.00 95.81 88 ALA A CA 1
ATOM 685 C C . ALA A 1 88 ? 9.765 -6.650 -16.119 1.00 95.81 88 ALA A C 1
ATOM 687 O O . ALA A 1 88 ? 10.450 -7.027 -17.069 1.00 95.81 88 ALA A O 1
ATOM 688 N N . TYR A 1 89 ? 10.259 -6.560 -14.879 1.00 94.69 89 TYR A N 1
ATOM 689 C CA . TYR A 1 89 ? 11.661 -6.825 -14.541 1.00 94.69 89 TYR A CA 1
ATOM 690 C C . TYR A 1 89 ? 11.807 -7.771 -13.343 1.00 94.69 89 TYR A C 1
ATOM 692 O O . TYR A 1 89 ? 12.412 -7.403 -12.333 1.00 94.69 89 TYR A O 1
ATOM 700 N N . PRO A 1 90 ? 11.299 -9.009 -13.431 1.00 94.56 90 PRO A N 1
ATOM 701 C CA . PRO A 1 90 ? 11.140 -9.883 -12.274 1.00 94.56 90 PRO A CA 1
ATOM 702 C C . PRO A 1 90 ? 12.456 -10.289 -11.605 1.00 94.56 90 PRO A C 1
ATOM 704 O O . PRO A 1 90 ? 12.453 -10.584 -10.408 1.00 94.56 90 PRO A O 1
ATOM 707 N N . ASP A 1 91 ? 13.555 -10.284 -12.358 1.00 93.12 91 ASP A N 1
ATOM 708 C CA . ASP A 1 91 ? 14.881 -10.691 -11.889 1.00 93.12 91 ASP A CA 1
ATOM 709 C C . ASP A 1 91 ? 15.797 -9.500 -11.579 1.00 93.12 91 ASP A C 1
ATOM 711 O O . ASP A 1 91 ? 16.879 -9.672 -11.000 1.00 93.12 91 ASP A O 1
ATOM 715 N N . SER A 1 92 ? 15.383 -8.272 -11.912 1.00 92.69 92 SER A N 1
ATOM 716 C CA . SER A 1 92 ? 16.179 -7.088 -11.596 1.00 92.69 92 SER A CA 1
ATOM 717 C C . SER A 1 92 ? 16.125 -6.783 -10.094 1.00 92.69 92 SER A C 1
ATOM 719 O O . SER A 1 92 ? 15.147 -7.134 -9.423 1.00 92.69 92 SER A O 1
ATOM 721 N N . PRO A 1 93 ? 17.157 -6.141 -9.519 1.00 91.69 93 PRO A N 1
ATOM 722 C CA . PRO A 1 93 ? 17.075 -5.627 -8.154 1.00 91.69 93 PRO A CA 1
ATOM 723 C C . PRO A 1 93 ? 15.834 -4.752 -7.925 1.00 91.69 93 PRO A C 1
ATOM 725 O O . PRO A 1 93 ? 15.173 -4.897 -6.900 1.00 91.69 93 PRO A O 1
ATOM 728 N N . GLY A 1 94 ? 15.473 -3.902 -8.895 1.00 90.31 94 GLY A N 1
ATOM 729 C CA . GLY A 1 94 ? 14.288 -3.045 -8.805 1.00 90.31 94 GLY A CA 1
ATOM 730 C C . GLY A 1 94 ? 12.979 -3.830 -8.737 1.00 90.31 94 GLY A C 1
ATOM 731 O O . GLY A 1 94 ? 12.154 -3.582 -7.857 1.00 90.31 94 GLY A O 1
ATOM 732 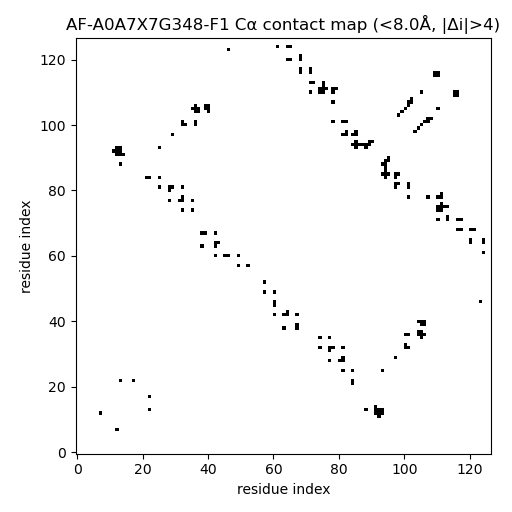N N . GLY A 1 95 ? 12.792 -4.818 -9.618 1.00 93.69 95 GLY A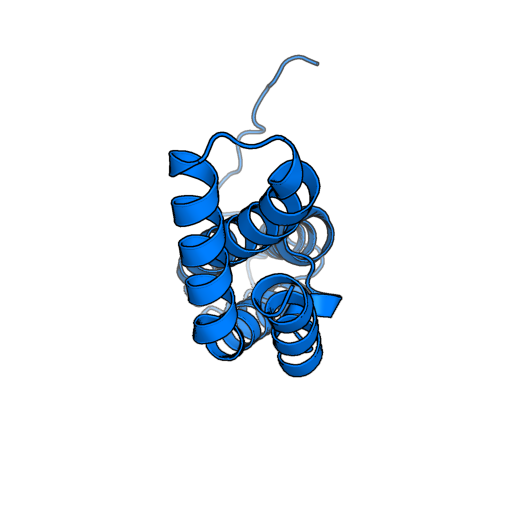 N 1
ATOM 733 C CA . GLY A 1 95 ? 11.576 -5.631 -9.612 1.00 93.69 95 GLY A CA 1
ATOM 734 C C . GLY A 1 95 ? 11.466 -6.539 -8.387 1.00 93.69 95 GLY A C 1
ATOM 735 O O . GLY A 1 95 ? 10.367 -6.722 -7.862 1.00 93.69 95 GLY A O 1
ATOM 736 N N . ARG A 1 96 ? 12.596 -7.037 -7.868 1.00 93.00 96 ARG A N 1
ATOM 737 C CA . ARG A 1 96 ? 12.638 -7.787 -6.603 1.00 93.00 96 ARG A CA 1
ATOM 738 C C . ARG A 1 96 ? 12.217 -6.932 -5.410 1.00 93.00 96 ARG A C 1
ATOM 740 O O . ARG A 1 96 ? 11.313 -7.340 -4.691 1.00 93.00 96 ARG A O 1
ATOM 747 N N . VAL A 1 97 ? 12.769 -5.725 -5.266 1.00 91.38 97 VAL A N 1
ATOM 748 C CA . VAL A 1 97 ? 12.387 -4.791 -4.188 1.00 91.38 97 VAL A CA 1
ATOM 749 C C . VAL A 1 97 ? 10.901 -4.428 -4.254 1.00 91.38 97 VAL A C 1
ATOM 751 O O . VAL A 1 97 ? 10.226 -4.411 -3.227 1.00 91.38 97 VAL A O 1
ATOM 754 N N . MET A 1 98 ? 10.361 -4.177 -5.452 1.00 94.50 98 MET A N 1
ATOM 755 C CA . MET A 1 98 ? 8.923 -3.927 -5.610 1.00 94.50 98 MET A CA 1
ATOM 756 C C . MET A 1 98 ? 8.088 -5.124 -5.161 1.00 94.50 98 MET A C 1
ATOM 758 O O . MET A 1 98 ? 7.105 -4.952 -4.444 1.00 94.50 98 MET A O 1
ATOM 762 N N . ARG A 1 99 ? 8.480 -6.340 -5.557 1.00 95.25 99 ARG A N 1
ATOM 763 C CA . ARG A 1 99 ? 7.771 -7.567 -5.179 1.00 95.25 99 ARG A CA 1
ATOM 764 C C . ARG A 1 99 ? 7.794 -7.799 -3.672 1.00 95.25 99 ARG A C 1
ATOM 766 O O . ARG A 1 99 ? 6.744 -8.098 -3.116 1.00 95.25 99 ARG A O 1
ATOM 773 N N . GLU A 1 100 ? 8.950 -7.639 -3.033 1.00 92.94 100 GLU A N 1
ATOM 774 C CA . GLU A 1 100 ? 9.098 -7.747 -1.574 1.00 92.94 100 GLU A CA 1
ATOM 775 C C . GLU A 1 100 ? 8.179 -6.740 -0.865 1.00 92.94 100 GLU A C 1
ATOM 777 O O . GLU A 1 100 ? 7.396 -7.104 0.010 1.00 92.94 100 GLU A O 1
ATOM 782 N N . MET A 1 101 ? 8.179 -5.476 -1.304 1.00 93.50 101 MET A N 1
ATOM 783 C CA . MET A 1 101 ? 7.314 -4.448 -0.720 1.00 93.50 101 MET A CA 1
ATOM 784 C C . MET A 1 101 ? 5.819 -4.751 -0.917 1.00 93.50 101 MET A C 1
ATOM 786 O O . MET A 1 101 ? 5.027 -4.546 0.001 1.00 93.50 101 MET A O 1
ATOM 790 N N . LEU A 1 102 ? 5.418 -5.254 -2.087 1.00 96.38 102 LEU A N 1
ATOM 791 C CA . LEU A 1 102 ? 4.029 -5.626 -2.376 1.00 96.38 102 LEU A CA 1
ATOM 792 C C . LEU A 1 102 ? 3.566 -6.814 -1.518 1.00 96.38 102 LEU A C 1
ATOM 794 O O . LEU A 1 102 ? 2.516 -6.745 -0.874 1.00 96.38 102 LEU A O 1
ATOM 798 N N . VAL A 1 103 ? 4.346 -7.895 -1.509 1.00 92.94 103 VAL A N 1
ATOM 799 C CA . VAL A 1 103 ? 3.932 -9.194 -0.964 1.00 92.94 103 VAL A CA 1
ATOM 800 C C . VAL A 1 103 ? 4.217 -9.303 0.530 1.00 92.94 103 VAL A C 1
ATOM 802 O O . VAL A 1 103 ? 3.314 -9.644 1.292 1.00 92.94 103 VAL A O 1
ATOM 805 N N . ASP A 1 104 ? 5.439 -8.990 0.959 1.00 88.38 104 ASP A N 1
ATOM 806 C CA . ASP A 1 104 ? 5.890 -9.270 2.327 1.00 88.38 104 ASP A CA 1
ATOM 807 C C . ASP A 1 104 ? 5.463 -8.170 3.303 1.00 88.38 104 ASP A C 1
ATOM 809 O O . ASP A 1 104 ? 5.179 -8.428 4.474 1.00 88.38 104 ASP A O 1
ATOM 813 N N . VAL A 1 105 ? 5.384 -6.926 2.822 1.00 87.75 105 VAL A N 1
ATOM 814 C CA . VAL A 1 105 ? 5.049 -5.761 3.654 1.00 87.75 105 VAL A CA 1
ATOM 815 C C . VAL A 1 105 ? 3.622 -5.289 3.402 1.00 87.75 105 VAL A C 1
ATOM 817 O O . VAL A 1 105 ? 2.869 -5.068 4.355 1.00 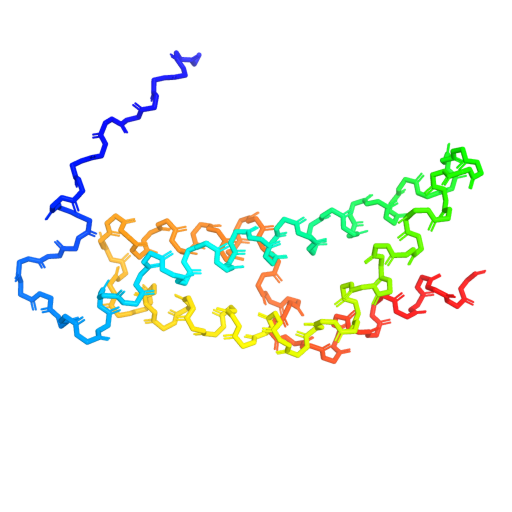87.75 105 VAL A O 1
ATOM 820 N N . GLY A 1 106 ? 3.252 -5.138 2.132 1.00 91.12 106 GLY A N 1
ATOM 821 C CA . GLY A 1 106 ? 2.132 -4.313 1.700 1.00 91.12 106 GLY A CA 1
ATOM 822 C C . GLY A 1 106 ? 0.743 -4.941 1.753 1.00 91.12 106 GLY A C 1
ATOM 823 O O . GLY A 1 106 ? -0.211 -4.225 1.466 1.00 91.12 106 GLY A O 1
ATOM 824 N N . GLU A 1 107 ? 0.577 -6.219 2.100 1.00 95.25 107 GLU A N 1
ATOM 825 C CA . GLU A 1 107 ? -0.735 -6.896 2.023 1.00 95.25 107 GLU A CA 1
ATOM 826 C C . GLU A 1 107 ? -1.371 -6.787 0.625 1.00 95.25 107 GLU A C 1
ATOM 828 O O . GLU A 1 107 ? -2.573 -6.547 0.494 1.00 95.25 107 GLU A O 1
ATOM 833 N N . GLU A 1 108 ? -0.576 -6.930 -0.443 1.00 97.25 108 GLU A N 1
ATOM 834 C CA . GLU A 1 108 ? -1.027 -6.664 -1.817 1.00 97.25 108 GLU A CA 1
ATOM 835 C C . GLU A 1 108 ? -2.360 -7.321 -2.162 1.00 97.25 108 GLU A C 1
ATOM 837 O O . GLU A 1 108 ? -3.222 -6.663 -2.740 1.00 97.25 108 GLU A O 1
ATOM 842 N N . LYS A 1 109 ? -2.566 -8.585 -1.778 1.00 97.00 109 LYS A N 1
ATOM 843 C CA . LYS A 1 109 ? -3.818 -9.294 -2.063 1.00 97.00 109 LYS A CA 1
ATOM 844 C C . LYS A 1 109 ? -5.038 -8.557 -1.504 1.00 97.00 109 LYS A C 1
ATOM 846 O O . LYS A 1 109 ? -6.057 -8.476 -2.183 1.00 97.00 109 LYS A O 1
ATOM 851 N N . LEU A 1 110 ? -4.937 -8.037 -0.283 1.00 96.88 110 LEU A N 1
ATOM 852 C CA . LEU A 1 110 ? -6.021 -7.302 0.360 1.00 96.88 110 LEU A CA 1
ATOM 853 C C . LEU A 1 110 ? -6.175 -5.905 -0.246 1.00 96.88 110 LEU A C 1
ATOM 855 O O . LEU A 1 110 ? -7.292 -5.471 -0.485 1.00 96.88 110 LEU A O 1
ATOM 859 N N . VAL A 1 111 ? -5.072 -5.200 -0.509 1.00 97.31 111 VAL A N 1
ATOM 860 C CA . VAL A 1 111 ? -5.115 -3.824 -1.033 1.00 97.31 111 VAL A CA 1
ATOM 861 C C . VAL A 1 111 ? -5.630 -3.774 -2.470 1.00 97.31 111 VAL A C 1
ATOM 863 O O . VAL A 1 111 ? -6.402 -2.880 -2.816 1.00 97.31 111 VAL A O 1
ATOM 866 N N . MET A 1 112 ? -5.231 -4.736 -3.304 1.00 97.69 112 MET A N 1
ATOM 867 C CA . MET A 1 112 ? -5.684 -4.845 -4.692 1.00 97.69 112 MET A CA 1
ATOM 868 C C . MET A 1 112 ? -7.182 -5.162 -4.784 1.00 97.69 112 MET A C 1
ATOM 870 O O . MET A 1 112 ? -7.847 -4.685 -5.704 1.00 97.69 112 MET A O 1
ATOM 874 N N . ASP A 1 113 ? -7.739 -5.884 -3.808 1.00 97.81 113 ASP A N 1
ATOM 875 C CA . ASP A 1 113 ? -9.186 -5.986 -3.602 1.00 97.81 113 ASP A CA 1
ATOM 876 C C . ASP A 1 113 ? -9.672 -4.847 -2.693 1.00 97.81 113 ASP A C 1
ATOM 878 O O . ASP A 1 113 ? -9.997 -5.021 -1.516 1.00 97.81 113 ASP A O 1
ATOM 882 N N . SER A 1 114 ? -9.714 -3.634 -3.251 1.00 95.94 114 SER A N 1
ATOM 883 C CA . SER A 1 114 ? -10.083 -2.442 -2.476 1.00 95.94 114 SER A CA 1
ATOM 884 C C . SER A 1 114 ? -11.462 -2.551 -1.803 1.00 95.94 114 SER A C 1
ATOM 886 O O . SER A 1 114 ? -11.663 -1.962 -0.742 1.00 95.94 114 SER A O 1
ATOM 888 N N . GLY A 1 115 ? -12.391 -3.341 -2.356 1.00 97.25 115 GLY A N 1
ATOM 889 C CA . GLY A 1 115 ? -13.686 -3.627 -1.735 1.00 97.25 115 GLY A CA 1
ATOM 890 C C . GLY A 1 115 ? -13.555 -4.478 -0.471 1.00 97.25 115 GLY A C 1
ATOM 891 O O . GLY A 1 115 ? -14.173 -4.159 0.552 1.00 97.25 115 GLY A O 1
ATOM 892 N N . ALA A 1 116 ? -12.715 -5.516 -0.504 1.00 97.12 116 ALA A N 1
ATOM 893 C CA . ALA A 1 116 ? -12.389 -6.312 0.675 1.00 97.12 116 ALA A CA 1
ATOM 894 C C . ALA A 1 116 ? -11.664 -5.480 1.743 1.00 97.12 116 ALA A C 1
ATOM 896 O O . ALA A 1 116 ? -12.057 -5.534 2.910 1.00 97.12 116 ALA A O 1
ATOM 897 N N . LEU A 1 117 ? -10.682 -4.653 1.358 1.00 98.12 117 LEU A N 1
ATOM 898 C CA . LEU A 1 117 ? -10.000 -3.748 2.290 1.00 98.12 117 LEU A CA 1
ATOM 899 C C . LEU A 1 117 ? -10.992 -2.792 2.968 1.00 98.12 117 LEU A C 1
ATOM 901 O O . LEU A 1 117 ? -11.020 -2.698 4.192 1.00 98.12 117 LEU A O 1
ATOM 905 N N . VAL A 1 118 ? -11.843 -2.108 2.198 1.00 98.44 118 VAL A N 1
ATOM 906 C CA . VAL A 1 118 ? -12.855 -1.192 2.755 1.00 98.44 118 VAL A CA 1
ATOM 907 C C . VAL A 1 118 ? -13.810 -1.927 3.694 1.00 98.44 118 VAL A C 1
ATOM 909 O O . VAL A 1 118 ? -14.144 -1.404 4.757 1.00 98.44 118 VAL A O 1
ATOM 912 N N . SER A 1 119 ? -14.230 -3.140 3.332 1.00 98.00 119 SER A N 1
ATOM 913 C CA . SER A 1 119 ? -15.120 -3.960 4.160 1.00 98.00 119 SER A CA 1
ATOM 914 C C . SER A 1 119 ? -14.471 -4.353 5.489 1.00 98.00 119 SER A C 1
ATOM 916 O O . SER A 1 119 ? -15.117 -4.263 6.532 1.00 98.00 119 SER A O 1
ATOM 918 N N . GLU A 1 120 ? -13.194 -4.740 5.468 1.00 97.12 120 GLU A N 1
ATOM 919 C CA . GLU A 1 120 ? -12.416 -5.068 6.667 1.00 97.12 120 GLU A CA 1
ATOM 920 C C . GLU A 1 120 ? -12.302 -3.862 7.608 1.00 97.12 120 GLU A C 1
ATOM 922 O O . GLU A 1 120 ? -12.623 -3.955 8.793 1.00 97.12 120 GLU A O 1
ATOM 927 N N . LEU A 1 121 ? -11.923 -2.700 7.068 1.00 98.06 121 LEU A N 1
ATOM 928 C CA . LEU A 1 121 ? -11.756 -1.477 7.855 1.00 98.06 121 LEU A CA 1
AT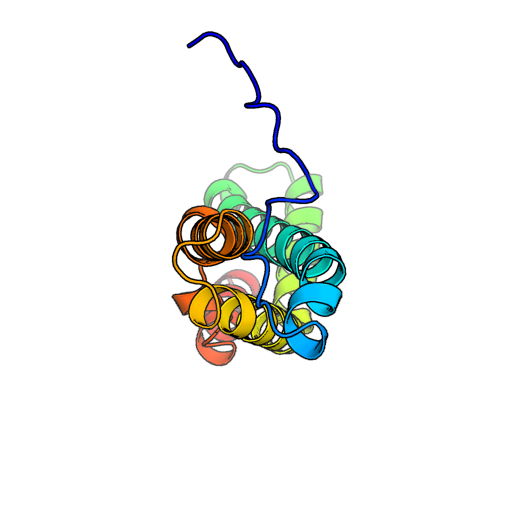OM 929 C C . LEU A 1 121 ? -13.096 -0.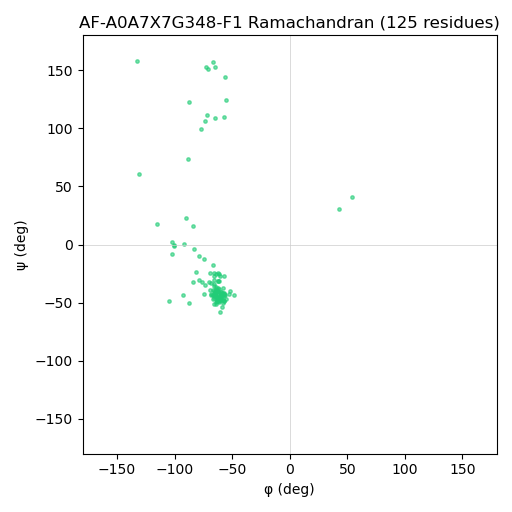972 8.411 1.00 98.06 121 LEU A C 1
ATOM 931 O O . LEU A 1 121 ? -13.166 -0.544 9.562 1.00 98.06 121 LEU A O 1
ATOM 935 N N . ASN A 1 122 ? -14.180 -1.062 7.634 1.00 98.25 122 ASN A N 1
ATOM 936 C CA . ASN A 1 122 ? -15.516 -0.701 8.107 1.00 98.25 122 ASN A CA 1
ATOM 937 C C . ASN A 1 122 ? -16.020 -1.633 9.209 1.00 98.25 122 ASN A C 1
ATOM 939 O O . ASN A 1 122 ? -16.708 -1.159 10.109 1.00 98.25 122 ASN A O 1
ATOM 943 N N . ARG A 1 123 ? -15.669 -2.926 9.181 1.00 97.38 123 ARG A N 1
ATOM 944 C CA . ARG A 1 123 ? -16.037 -3.851 10.260 1.00 97.38 123 ARG A CA 1
ATOM 945 C C . ARG A 1 123 ? -15.516 -3.352 11.602 1.00 97.38 123 ARG A C 1
ATOM 947 O O . ARG A 1 123 ? -16.273 -3.343 12.559 1.00 97.38 123 ARG A O 1
ATOM 954 N N . PHE A 1 124 ? -14.267 -2.890 11.641 1.00 97.62 124 PHE A N 1
ATOM 955 C CA . PHE A 1 124 ? -13.691 -2.280 12.836 1.00 97.62 124 PHE A CA 1
ATOM 956 C C . PHE A 1 124 ? -14.367 -0.950 13.201 1.00 97.62 124 PHE A C 1
ATOM 958 O O . PHE A 1 124 ? -14.720 -0.743 14.357 1.00 97.62 124 PHE A O 1
ATOM 965 N N . LEU A 1 125 ? -14.578 -0.052 12.232 1.00 96.88 125 LEU A N 1
ATOM 966 C CA . LEU A 1 125 ? -15.131 1.287 12.490 1.00 96.88 125 LEU A CA 1
ATOM 967 C C . LEU A 1 125 ? -16.590 1.291 12.979 1.00 96.88 125 LEU A C 1
ATOM 969 O O . LEU A 1 125 ? -17.051 2.317 13.477 1.00 96.88 125 LEU A O 1
ATOM 973 N N . LEU A 1 126 ? -17.318 0.192 12.779 1.00 94.69 126 LEU A N 1
ATOM 974 C CA . LEU A 1 126 ? -18.716 0.026 13.185 1.00 94.69 126 LEU A CA 1
ATOM 975 C C . LEU A 1 126 ? -18.881 -0.779 14.487 1.00 94.69 126 LEU A C 1
ATOM 977 O O . LEU A 1 126 ? -20.018 -0.987 14.911 1.00 94.69 126 LEU A O 1
ATOM 981 N N . THR A 1 127 ? -17.777 -1.235 15.091 1.00 83.50 127 THR A N 1
ATOM 982 C CA . THR A 1 127 ? -17.747 -1.865 16.427 1.00 83.50 127 THR A CA 1
ATOM 983 C C . THR A 1 127 ? -17.635 -0.822 17.526 1.00 83.50 127 THR A C 1
ATOM 985 O O . THR A 1 127 ? -18.294 -1.022 18.569 1.00 83.50 127 THR A O 1
#

Sequence (127 aa):
DNWQQKHIDPAKIFPENQDISVTNDFSPAVIELNSAATNVRKALDSIKVFSVALPEDKVRIIDLVKSVRDSAAKYAAVYARARKIADAYPDSPGGRVMREMLVDVGEEKLVMDSGALVSELNRFLLT

Foldseek 3Di:
DPPPPPDDDPVQLADPPDDCVLVVCLVVLVVLLLVLLVLLQVLVVCLVCLVVDDPVVVVVSLVSLVVNLVCLVVNLVSLVSLCVSLVSGVPGNSNVVSCCSCPVRRVVVCSVVSVNSNVVSVVSNVD

Mean predicted aligned error: 4.54 Å